Protein AF-A0A483AAC5-F1 (afdb_monomer)

Radius of gyration: 19.59 Å; Cα contacts (8 Å, |Δi|>4): 113; chains: 1; bounding box: 58×27×44 Å

Structure (mmCIF, N/CA/C/O backbone):
data_AF-A0A483AAC5-F1
#
_entry.id   AF-A0A483AAC5-F1
#
loop_
_atom_site.group_PDB
_atom_site.id
_atom_site.type_symbol
_atom_site.label_atom_id
_atom_site.label_alt_id
_atom_site.label_comp_id
_atom_site.label_asym_id
_atom_site.label_entity_id
_atom_site.label_seq_id
_atom_site.pdbx_PDB_ins_code
_atom_site.Cartn_x
_atom_site.Cartn_y
_atom_site.Cartn_z
_atom_site.occupancy
_atom_site.B_iso_or_equiv
_atom_site.auth_seq_id
_atom_site.auth_comp_id
_atom_site.auth_asym_id
_atom_site.auth_atom_id
_atom_site.pdbx_PDB_model_num
ATOM 1 N N . MET A 1 1 ? 14.602 2.776 -13.696 1.00 51.75 1 MET A N 1
ATOM 2 C CA . MET A 1 1 ? 15.471 2.575 -14.883 1.00 51.75 1 MET A CA 1
ATOM 3 C C . MET A 1 1 ? 16.888 2.741 -14.381 1.00 51.75 1 MET A C 1
ATOM 5 O O . MET A 1 1 ? 17.212 3.842 -13.965 1.00 51.75 1 MET A O 1
ATOM 9 N N . ASN A 1 2 ? 17.697 1.681 -14.353 1.00 57.88 2 ASN A N 1
ATOM 10 C CA . ASN A 1 2 ? 19.080 1.802 -13.885 1.00 57.88 2 ASN A CA 1
ATOM 11 C C . ASN A 1 2 ? 19.835 2.768 -14.804 1.00 57.88 2 ASN A C 1
ATOM 13 O O . ASN A 1 2 ? 19.822 2.596 -16.022 1.00 57.88 2 ASN A O 1
ATOM 17 N N . ALA A 1 3 ? 20.453 3.794 -14.230 1.00 68.38 3 ALA A N 1
ATOM 18 C CA . ALA A 1 3 ? 21.303 4.700 -14.981 1.00 68.38 3 ALA A CA 1
ATOM 19 C C . ALA A 1 3 ? 22.688 4.056 -15.114 1.00 68.38 3 ALA A C 1
ATOM 21 O O . ALA A 1 3 ? 23.332 3.751 -14.111 1.00 68.38 3 ALA A O 1
ATOM 22 N N . GLY A 1 4 ? 23.144 3.819 -16.341 1.00 76.12 4 GLY A N 1
ATOM 23 C CA . GLY A 1 4 ? 24.507 3.362 -16.604 1.00 76.12 4 GLY A CA 1
ATOM 24 C C . GLY A 1 4 ? 25.467 4.548 -16.614 1.00 76.12 4 GLY A C 1
ATOM 25 O O . GLY A 1 4 ? 25.219 5.538 -17.305 1.00 76.12 4 GLY A O 1
ATOM 26 N N . VAL A 1 5 ? 26.561 4.461 -15.858 1.00 79.00 5 VAL A N 1
ATOM 27 C CA . VAL A 1 5 ? 27.698 5.382 -15.996 1.00 79.00 5 VAL A CA 1
ATOM 28 C C . VAL A 1 5 ? 28.868 4.603 -16.578 1.00 79.00 5 VAL A C 1
ATOM 30 O O . VAL A 1 5 ? 29.249 3.560 -16.047 1.00 79.00 5 VAL A O 1
ATOM 33 N N . ILE A 1 6 ? 29.437 5.109 -17.673 1.00 79.56 6 ILE A N 1
ATOM 34 C CA . ILE A 1 6 ? 30.648 4.548 -18.274 1.00 79.56 6 ILE A CA 1
ATOM 35 C C . ILE A 1 6 ? 31.851 5.144 -17.547 1.00 79.56 6 ILE A C 1
ATOM 37 O O . ILE A 1 6 ? 32.060 6.357 -17.582 1.00 79.56 6 ILE A O 1
ATOM 41 N N . VAL A 1 7 ? 32.644 4.291 -16.902 1.00 79.31 7 VAL A N 1
ATOM 42 C CA . VAL A 1 7 ? 33.898 4.690 -16.257 1.00 79.31 7 VAL A CA 1
ATOM 43 C C . VAL A 1 7 ? 35.063 4.213 -17.131 1.00 79.31 7 VAL A C 1
ATOM 45 O O . VAL A 1 7 ? 35.255 3.000 -17.258 1.00 79.31 7 VAL A O 1
ATOM 48 N N . PRO A 1 8 ? 35.833 5.123 -17.756 1.00 70.56 8 PRO A N 1
ATOM 49 C CA . PRO A 1 8 ? 37.009 4.740 -18.524 1.00 70.56 8 PRO A CA 1
ATOM 50 C C . PRO A 1 8 ? 38.151 4.374 -17.572 1.00 70.56 8 PRO A C 1
ATOM 52 O O . PRO A 1 8 ? 38.552 5.173 -16.725 1.00 70.56 8 PRO A O 1
ATOM 55 N N . ILE A 1 9 ? 38.693 3.167 -17.720 1.00 75.56 9 ILE A N 1
ATOM 56 C CA . ILE A 1 9 ? 39.857 2.692 -16.964 1.00 75.56 9 ILE A CA 1
ATOM 57 C C . ILE A 1 9 ? 40.881 2.155 -17.954 1.00 75.56 9 ILE A C 1
ATOM 59 O O . ILE A 1 9 ? 40.723 1.066 -18.506 1.00 75.56 9 ILE A O 1
ATOM 63 N N . ALA A 1 10 ? 41.933 2.938 -18.192 1.00 81.00 10 ALA A N 1
ATOM 64 C CA . ALA A 1 10 ? 42.922 2.673 -19.235 1.00 81.00 10 ALA A CA 1
ATOM 65 C C . ALA A 1 10 ? 42.253 2.389 -20.601 1.00 81.00 10 ALA A C 1
ATOM 67 O O . ALA A 1 10 ? 41.736 3.314 -21.218 1.00 81.00 10 ALA A O 1
ATOM 68 N N . ASN A 1 11 ? 42.229 1.125 -21.041 1.00 78.62 11 ASN A N 1
ATOM 69 C CA . ASN A 1 11 ? 41.653 0.679 -22.318 1.00 78.62 11 ASN A CA 1
ATOM 70 C C . ASN A 1 11 ? 40.337 -0.113 -22.159 1.00 78.62 11 ASN A C 1
ATOM 72 O O . ASN A 1 11 ? 39.888 -0.747 -23.113 1.00 78.62 11 ASN A O 1
ATOM 76 N N . LEU A 1 12 ? 39.734 -0.122 -20.965 1.00 75.38 12 LEU A N 1
ATOM 77 C CA . LEU A 1 12 ? 38.442 -0.753 -20.696 1.00 75.38 12 LEU A CA 1
ATOM 78 C C . LEU A 1 12 ? 37.376 0.294 -20.371 1.00 75.38 12 LEU A C 1
ATOM 80 O O . LEU A 1 12 ? 37.585 1.190 -19.555 1.00 75.38 12 LEU A O 1
ATOM 84 N N . ASN A 1 13 ? 36.199 0.108 -20.965 1.00 77.44 13 ASN A N 1
ATOM 85 C CA . ASN A 1 13 ? 34.978 0.791 -20.565 1.00 77.44 13 ASN A CA 1
ATOM 86 C C . ASN A 1 13 ? 34.185 -0.157 -19.666 1.00 77.44 13 ASN A C 1
ATOM 88 O O . ASN A 1 13 ? 33.773 -1.224 -20.121 1.00 77.44 13 ASN A O 1
ATOM 92 N N . ILE A 1 14 ? 33.987 0.222 -18.403 1.00 82.75 14 ILE A N 1
ATOM 93 C CA . ILE A 1 14 ? 33.119 -0.521 -17.484 1.00 82.75 14 ILE A CA 1
ATOM 94 C C . ILE A 1 14 ? 31.807 0.239 -17.335 1.00 82.75 14 ILE A C 1
ATOM 96 O O . ILE A 1 14 ? 31.804 1.434 -17.033 1.00 82.75 14 ILE A O 1
ATOM 100 N N . GLU A 1 15 ? 30.696 -0.463 -17.542 1.00 80.00 15 GLU A N 1
ATOM 101 C CA . GLU A 1 15 ? 29.365 0.044 -17.231 1.00 80.00 15 GLU A CA 1
ATOM 102 C C . GLU A 1 15 ? 29.058 -0.227 -15.756 1.00 80.00 15 GLU A C 1
ATOM 104 O O . GLU A 1 15 ? 29.008 -1.374 -15.309 1.00 80.00 15 GLU A O 1
ATOM 109 N N . VAL A 1 16 ? 28.870 0.842 -14.986 1.00 83.56 16 VAL A N 1
ATOM 110 C CA . VAL A 1 16 ? 28.469 0.759 -13.583 1.00 83.56 16 VAL A CA 1
ATOM 111 C C . VAL A 1 16 ? 26.978 1.057 -13.492 1.00 83.56 16 VAL A C 1
ATOM 113 O O . VAL A 1 16 ? 26.529 2.142 -13.866 1.00 83.56 16 VAL A O 1
ATOM 116 N N . GLY A 1 17 ? 26.210 0.099 -12.971 1.00 84.19 17 GLY A N 1
ATOM 117 C CA . GLY A 1 17 ? 24.799 0.304 -12.662 1.00 84.19 17 GLY A CA 1
ATOM 118 C C . GLY A 1 17 ? 24.646 1.280 -11.498 1.00 84.19 17 GLY A C 1
ATOM 119 O O . GLY A 1 17 ? 25.075 0.994 -10.381 1.00 84.19 17 GLY A O 1
ATOM 120 N N . THR A 1 18 ? 24.026 2.429 -11.748 1.00 88.00 18 THR A N 1
ATOM 121 C CA . THR A 1 18 ? 23.712 3.434 -10.728 1.00 88.00 18 THR A CA 1
ATOM 122 C C . THR A 1 18 ? 22.202 3.575 -10.566 1.00 88.00 18 THR A C 1
ATOM 124 O O . THR A 1 18 ? 21.430 3.429 -11.518 1.00 88.00 18 THR A O 1
ATOM 127 N N . LYS A 1 19 ? 21.763 3.850 -9.336 1.00 89.94 19 LYS A N 1
ATOM 128 C CA . LYS A 1 19 ? 20.373 4.212 -9.052 1.00 89.94 19 LYS A CA 1
ATOM 129 C C . LYS A 1 19 ? 20.221 5.720 -9.171 1.00 89.94 19 LYS A C 1
ATOM 131 O O 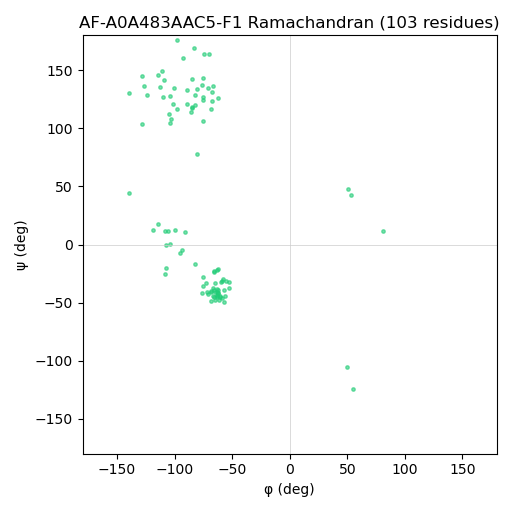. LYS A 1 19 ? 21.014 6.476 -8.611 1.00 89.94 19 LYS A O 1
ATOM 136 N N . THR A 1 20 ? 19.182 6.165 -9.864 1.00 91.94 20 THR A N 1
ATOM 137 C CA . THR A 1 20 ? 18.802 7.576 -9.854 1.00 91.94 20 THR A CA 1
ATOM 138 C C . THR A 1 20 ? 18.132 7.940 -8.528 1.00 91.94 20 THR A C 1
ATOM 140 O O . THR A 1 20 ? 17.628 7.081 -7.802 1.00 91.94 20 THR A O 1
ATOM 143 N N . TRP A 1 21 ? 18.028 9.238 -8.236 1.00 92.25 21 TRP A N 1
ATOM 144 C CA . TRP A 1 21 ? 17.228 9.737 -7.110 1.00 92.25 21 TRP A CA 1
ATOM 145 C C . TRP A 1 21 ? 15.766 9.270 -7.155 1.00 92.25 21 TRP A C 1
ATOM 147 O O . TRP A 1 21 ? 15.151 9.077 -6.109 1.00 92.25 21 TRP A O 1
ATOM 157 N N . LYS A 1 22 ? 15.205 9.068 -8.356 1.00 91.38 22 LYS A N 1
ATOM 158 C CA . LYS A 1 22 ? 13.846 8.537 -8.522 1.00 91.38 22 LYS A CA 1
ATOM 159 C C . LYS A 1 22 ? 13.783 7.060 -8.151 1.00 91.38 22 LYS A C 1
ATOM 161 O O . LYS A 1 22 ? 12.856 6.682 -7.446 1.00 91.38 22 LYS A O 1
ATOM 166 N N . ASP A 1 23 ? 14.772 6.266 -8.570 1.00 91.75 23 ASP A N 1
ATOM 167 C CA . ASP A 1 23 ? 14.829 4.844 -8.215 1.00 91.75 23 ASP A CA 1
ATOM 168 C C . ASP A 1 23 ? 14.964 4.676 -6.695 1.00 91.75 23 ASP A C 1
ATOM 170 O O . ASP A 1 23 ? 14.256 3.867 -6.117 1.00 91.75 23 ASP A O 1
ATOM 174 N N . LEU A 1 24 ? 15.797 5.489 -6.032 1.00 93.56 24 LEU A N 1
ATOM 175 C CA . LEU A 1 24 ? 15.939 5.464 -4.569 1.00 93.56 24 LEU A CA 1
ATOM 176 C C . LEU A 1 24 ? 14.658 5.892 -3.840 1.00 93.56 24 LEU A C 1
ATOM 178 O O . LEU A 1 24 ? 14.287 5.288 -2.838 1.00 93.56 24 LEU A O 1
ATOM 182 N N . ARG A 1 25 ? 13.970 6.928 -4.335 1.00 92.56 25 ARG A N 1
ATOM 183 C CA . ARG A 1 25 ? 12.687 7.382 -3.775 1.00 92.56 25 ARG A CA 1
ATOM 184 C C . ARG A 1 25 ? 11.606 6.305 -3.890 1.00 92.56 25 ARG A C 1
ATOM 186 O O . ARG A 1 25 ? 10.799 6.158 -2.979 1.00 92.56 25 ARG A O 1
ATOM 193 N N . ASP A 1 26 ? 11.570 5.607 -5.022 1.00 93.62 26 ASP A N 1
ATOM 194 C CA . ASP A 1 26 ? 10.510 4.659 -5.369 1.00 93.62 26 ASP A CA 1
ATOM 195 C C . ASP A 1 26 ? 10.844 3.204 -4.969 1.00 93.62 26 ASP A C 1
ATOM 197 O O . ASP A 1 26 ? 9.980 2.344 -5.087 1.00 93.62 26 ASP A O 1
ATOM 201 N N . GLU A 1 27 ? 12.052 2.921 -4.460 1.00 92.81 27 GLU A N 1
ATOM 202 C CA . GLU A 1 27 ? 12.579 1.564 -4.206 1.00 92.81 27 GLU A CA 1
ATOM 203 C C . GLU A 1 27 ? 11.665 0.671 -3.354 1.00 92.81 27 GLU A C 1
ATOM 205 O O . GLU A 1 27 ? 11.641 -0.542 -3.538 1.00 92.81 27 GLU A O 1
ATOM 210 N N . LYS A 1 28 ? 10.917 1.274 -2.430 1.00 94.06 28 LYS A N 1
ATOM 211 C CA . LYS A 1 28 ? 10.074 0.589 -1.439 1.00 94.06 28 LYS A CA 1
ATOM 212 C C . LYS A 1 28 ? 8.584 0.858 -1.627 1.00 94.06 28 LYS A C 1
ATOM 214 O O . LYS A 1 28 ? 7.799 0.744 -0.692 1.00 94.06 28 LYS A O 1
ATOM 219 N N . ILE A 1 29 ? 8.198 1.330 -2.809 1.00 95.75 29 ILE A N 1
ATOM 220 C CA . ILE A 1 29 ? 6.836 1.779 -3.087 1.00 95.75 29 ILE A CA 1
ATOM 221 C C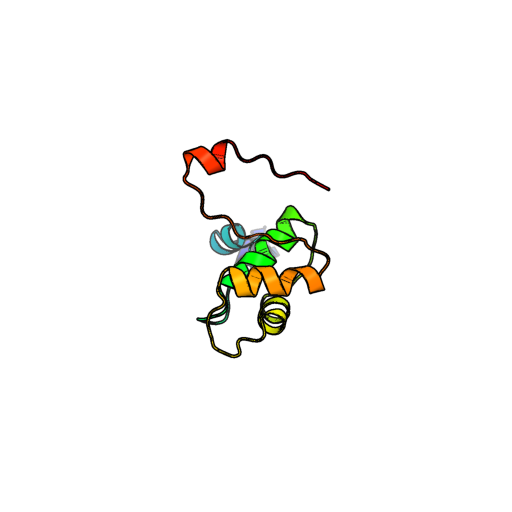 . ILE A 1 29 ? 6.299 1.004 -4.282 1.00 95.75 29 ILE A C 1
ATOM 223 O O . ILE A 1 29 ? 6.900 0.988 -5.355 1.00 95.75 29 ILE A O 1
ATOM 227 N N . VAL A 1 30 ? 5.111 0.424 -4.125 1.00 97.06 30 VAL A N 1
ATOM 228 C CA . VAL A 1 30 ? 4.332 -0.059 -5.265 1.00 97.06 30 VAL A CA 1
ATOM 229 C C . VAL A 1 30 ? 3.725 1.165 -5.948 1.00 97.06 30 VAL A C 1
ATOM 231 O O . VAL A 1 30 ? 2.841 1.823 -5.401 1.00 97.06 30 VAL A O 1
ATOM 234 N N . LYS A 1 31 ? 4.260 1.531 -7.118 1.00 95.19 31 LYS A N 1
ATOM 235 C CA . LYS A 1 31 ? 3.829 2.716 -7.871 1.00 95.19 31 LYS A CA 1
ATOM 236 C C . LYS A 1 31 ? 2.441 2.500 -8.467 1.00 95.19 31 LYS A C 1
ATOM 238 O O . LYS A 1 31 ? 2.190 1.463 -9.065 1.00 95.19 31 LYS A O 1
ATOM 243 N N . GLN A 1 32 ? 1.587 3.508 -8.318 1.00 95.56 32 GLN A N 1
ATOM 244 C CA . GLN A 1 32 ? 0.263 3.544 -8.928 1.00 95.56 32 GLN A CA 1
ATOM 245 C C . GLN A 1 32 ? 0.366 3.656 -10.458 1.00 95.56 32 GLN A C 1
ATOM 247 O O . GLN A 1 32 ? 1.085 4.533 -10.942 1.00 95.56 32 GLN A O 1
ATOM 252 N N . ASP A 1 33 ? -0.372 2.815 -11.190 1.00 95.69 33 ASP A N 1
ATOM 253 C CA . ASP A 1 33 ? -0.449 2.826 -12.662 1.00 95.69 33 ASP A CA 1
ATOM 254 C C . ASP A 1 33 ? -1.800 3.336 -13.208 1.00 95.69 33 ASP A C 1
ATOM 256 O O . ASP A 1 33 ? -1.851 3.836 -14.331 1.00 95.69 33 ASP A O 1
ATOM 260 N N . LYS A 1 34 ? -2.905 3.238 -12.446 1.00 93.56 34 LYS A N 1
ATOM 261 C CA . LYS A 1 34 ? -4.246 3.708 -12.872 1.00 93.56 34 LYS A CA 1
ATOM 262 C C . LYS A 1 34 ? -4.706 4.918 -12.073 1.00 93.56 34 LYS A C 1
ATOM 264 O O . LYS A 1 34 ? -4.418 5.027 -10.889 1.00 93.56 34 LYS A O 1
ATOM 269 N N . ASP A 1 35 ? -5.507 5.797 -12.669 1.00 93.38 35 ASP A N 1
ATOM 270 C CA . ASP A 1 35 ? -5.980 7.023 -12.001 1.00 93.38 35 ASP A CA 1
ATOM 271 C C . ASP A 1 35 ? -6.867 6.756 -10.766 1.00 93.38 35 ASP A C 1
ATOM 273 O O . ASP A 1 35 ? -6.955 7.592 -9.867 1.00 93.38 35 ASP A O 1
ATOM 277 N N . TYR A 1 36 ? -7.482 5.573 -10.683 1.00 93.25 36 TYR A N 1
ATOM 278 C CA . TYR A 1 36 ? -8.432 5.177 -9.634 1.00 93.25 36 TYR A CA 1
ATOM 279 C C . TYR A 1 36 ? -7.877 4.150 -8.625 1.00 93.25 36 TYR A C 1
ATOM 281 O O . TYR A 1 36 ? -8.569 3.762 -7.682 1.00 93.25 36 TYR A O 1
ATOM 289 N N . SER A 1 37 ? -6.628 3.701 -8.779 1.00 95.69 37 SER A N 1
ATOM 290 C CA . SER A 1 37 ? -6.050 2.585 -8.011 1.00 95.69 37 SER A CA 1
ATOM 291 C C . SER A 1 37 ? -5.155 3.009 -6.840 1.00 95.69 37 SER A C 1
ATOM 293 O O . SER A 1 37 ? -4.491 2.167 -6.234 1.00 95.69 37 SER A O 1
ATOM 295 N N . CYS A 1 38 ? -5.162 4.290 -6.454 1.00 95.19 38 CYS A N 1
ATOM 296 C CA . CYS A 1 38 ? -4.332 4.816 -5.362 1.00 95.19 38 CYS A CA 1
ATOM 297 C C . CYS A 1 38 ? -4.487 4.034 -4.042 1.00 95.19 38 CYS A C 1
ATOM 299 O O . CYS A 1 38 ? -3.498 3.786 -3.346 1.00 95.19 38 CYS A O 1
ATOM 301 N N . GLY A 1 39 ? -5.708 3.586 -3.720 1.00 94.62 39 GLY A N 1
ATOM 302 C CA . GLY A 1 39 ? -5.989 2.726 -2.568 1.00 94.62 39 GLY A CA 1
ATOM 303 C C . GLY A 1 39 ? -5.291 1.366 -2.663 1.00 94.62 39 GLY A C 1
ATOM 304 O O . GLY A 1 39 ? -4.653 0.933 -1.706 1.00 94.62 39 GLY A O 1
ATOM 305 N N . ALA A 1 40 ? -5.318 0.733 -3.840 1.00 96.31 40 ALA A N 1
ATOM 306 C CA . ALA A 1 40 ? -4.642 -0.541 -4.084 1.00 96.31 40 ALA A CA 1
ATOM 307 C C . ALA A 1 40 ? -3.115 -0.405 -3.973 1.00 96.31 40 ALA A C 1
ATOM 309 O O . ALA A 1 40 ? -2.480 -1.174 -3.254 1.00 96.31 40 ALA A O 1
ATOM 310 N N . ALA A 1 41 ? -2.529 0.609 -4.616 1.00 97.19 41 ALA A N 1
ATOM 3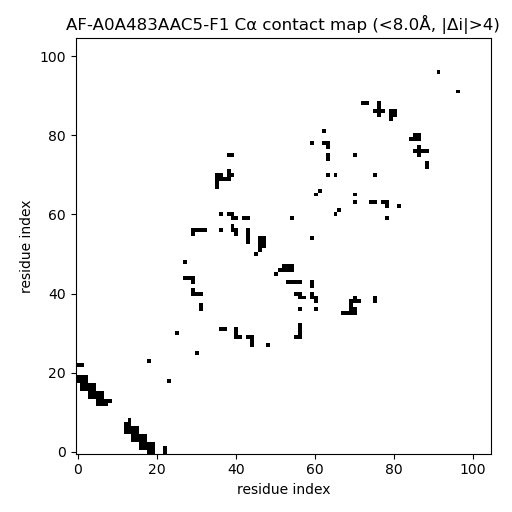11 C CA . ALA A 1 41 ? -1.089 0.872 -4.564 1.00 97.19 41 ALA A CA 1
ATOM 312 C C . ALA A 1 41 ? -0.601 1.184 -3.132 1.00 97.19 41 ALA A C 1
ATOM 314 O O . ALA A 1 41 ? 0.453 0.703 -2.700 1.00 97.19 41 ALA A O 1
ATOM 315 N N . SER A 1 42 ? -1.399 1.933 -2.361 1.00 96.31 42 SER A N 1
ATOM 316 C CA . SER A 1 42 ? -1.106 2.247 -0.955 1.00 96.31 42 SER A CA 1
ATOM 317 C C . SER A 1 42 ? -1.138 0.999 -0.070 1.00 96.31 42 SER A C 1
ATOM 319 O O . SER A 1 42 ? -0.221 0.787 0.726 1.00 96.31 42 SER A O 1
ATOM 321 N N . MET A 1 43 ? -2.158 0.146 -0.227 1.00 96.38 43 MET A N 1
ATOM 322 C CA . MET A 1 43 ? -2.244 -1.120 0.507 1.00 96.38 43 MET A CA 1
ATOM 323 C C . MET A 1 43 ? -1.090 -2.060 0.147 1.00 96.38 43 MET A C 1
ATOM 325 O O . MET A 1 43 ? -0.466 -2.609 1.050 1.00 96.38 43 MET A O 1
ATOM 329 N N . ALA A 1 44 ? -0.759 -2.202 -1.141 1.00 97.56 44 ALA A N 1
ATOM 330 C CA . ALA A 1 44 ? 0.336 -3.059 -1.591 1.00 97.56 44 ALA A CA 1
ATOM 331 C C . ALA A 1 44 ? 1.672 -2.605 -0.991 1.00 97.56 44 ALA A C 1
ATOM 333 O O . ALA A 1 44 ? 2.406 -3.412 -0.430 1.00 97.56 44 ALA A O 1
ATOM 334 N N . THR A 1 45 ? 1.944 -1.298 -1.012 1.00 97.69 45 THR A N 1
ATOM 335 C CA . THR A 1 45 ? 3.143 -0.721 -0.389 1.00 97.69 45 THR A CA 1
ATOM 336 C C . THR A 1 45 ? 3.219 -1.054 1.103 1.00 97.69 45 THR A C 1
ATOM 338 O O . THR A 1 45 ? 4.238 -1.550 1.578 1.00 97.69 45 THR A O 1
ATOM 341 N N . LEU A 1 46 ? 2.135 -0.829 1.853 1.00 95.69 46 LEU A N 1
ATOM 342 C CA . LEU A 1 46 ? 2.121 -1.053 3.299 1.00 95.69 46 LEU A CA 1
ATOM 343 C C . LEU A 1 46 ? 2.263 -2.538 3.664 1.00 95.69 46 LEU A C 1
ATOM 345 O O . LEU A 1 46 ? 3.022 -2.883 4.569 1.00 95.69 46 LEU A O 1
ATOM 349 N N . LEU A 1 47 ? 1.547 -3.420 2.969 1.00 95.81 47 LEU A N 1
ATOM 350 C CA . LEU A 1 47 ? 1.591 -4.858 3.232 1.00 95.81 47 LEU A CA 1
ATOM 351 C C . LEU A 1 47 ? 2.949 -5.456 2.864 1.00 95.81 47 LEU A C 1
ATOM 353 O O . LEU A 1 47 ? 3.482 -6.273 3.617 1.00 95.81 47 LEU A O 1
ATOM 357 N N . ASN A 1 48 ? 3.539 -5.024 1.753 1.00 96.75 48 ASN A N 1
ATOM 358 C CA . ASN A 1 48 ? 4.826 -5.549 1.318 1.00 96.75 48 ASN A CA 1
ATOM 359 C C . ASN A 1 48 ? 5.945 -5.109 2.266 1.00 96.75 48 ASN A C 1
ATOM 361 O O . ASN A 1 48 ? 6.685 -5.951 2.771 1.00 96.75 48 ASN A O 1
ATOM 365 N N . GLU A 1 49 ? 6.006 -3.816 2.596 1.00 95.12 49 GLU A N 1
ATOM 366 C CA . GLU A 1 49 ? 7.095 -3.270 3.413 1.00 95.12 49 GLU A CA 1
ATOM 367 C C . GLU A 1 49 ? 6.987 -3.624 4.902 1.00 95.12 49 GLU A C 1
ATOM 369 O O . GLU A 1 49 ? 8.008 -3.836 5.556 1.00 95.12 49 GLU A O 1
ATOM 374 N N . PHE A 1 50 ? 5.776 -3.690 5.467 1.00 92.88 50 PHE A N 1
ATOM 375 C CA . PHE A 1 50 ? 5.602 -3.868 6.918 1.00 92.88 50 PHE A CA 1
ATOM 376 C C . PHE A 1 50 ? 5.102 -5.252 7.330 1.00 92.88 50 PHE A C 1
ATOM 378 O O . PHE A 1 50 ? 5.287 -5.636 8.487 1.00 92.88 50 PHE A O 1
ATOM 385 N N . TYR A 1 51 ? 4.486 -6.001 6.413 1.00 93.19 51 TYR A N 1
ATOM 386 C CA . TYR A 1 51 ? 3.913 -7.324 6.683 1.00 93.19 51 TYR A CA 1
ATOM 387 C C . TYR A 1 51 ? 4.557 -8.434 5.846 1.00 93.19 51 TYR A C 1
ATOM 389 O O . TYR A 1 51 ? 4.050 -9.558 5.834 1.00 93.19 51 TYR A O 1
ATOM 397 N N . ASN A 1 52 ? 5.686 -8.133 5.192 1.00 93.12 52 ASN A N 1
ATOM 398 C CA . ASN A 1 52 ? 6.489 -9.079 4.417 1.00 93.12 52 ASN A CA 1
ATOM 399 C C . ASN A 1 52 ? 5.652 -9.829 3.365 1.00 93.12 52 ASN A C 1
ATOM 401 O O . ASN A 1 52 ? 5.753 -11.049 3.218 1.00 93.12 52 ASN A O 1
ATOM 405 N N . GLN A 1 53 ? 4.776 -9.086 2.691 1.00 96.12 53 GLN A N 1
ATOM 406 C CA . GLN A 1 53 ? 3.957 -9.571 1.583 1.00 96.12 53 GLN A CA 1
ATOM 407 C C . GLN A 1 53 ? 4.584 -9.204 0.232 1.00 96.12 53 GLN A C 1
ATOM 409 O O . GLN A 1 53 ? 5.608 -8.524 0.162 1.00 96.12 53 GLN A O 1
ATOM 414 N N . SER A 1 54 ? 3.963 -9.664 -0.851 1.00 96.31 54 SER A N 1
ATOM 415 C CA . SER A 1 54 ? 4.401 -9.386 -2.222 1.00 96.31 54 SER A CA 1
ATOM 416 C C . SER A 1 54 ? 3.217 -9.103 -3.150 1.00 96.31 54 SER A C 1
ATOM 418 O O . SER A 1 54 ? 3.146 -9.646 -4.250 1.00 96.31 54 SER A O 1
ATOM 420 N N . PHE A 1 55 ? 2.260 -8.294 -2.693 1.00 97.38 55 PHE A N 1
ATOM 421 C CA . PHE A 1 55 ? 1.086 -7.918 -3.472 1.00 97.38 55 PHE A CA 1
ATOM 422 C C . PHE A 1 55 ? 1.422 -6.895 -4.552 1.00 97.38 55 PHE A C 1
ATOM 424 O O . PHE A 1 55 ? 2.202 -5.961 -4.346 1.00 97.38 55 PHE A O 1
ATOM 431 N N . THR A 1 56 ? 0.767 -7.042 -5.693 1.00 97.00 56 THR A N 1
ATOM 432 C CA . THR A 1 56 ? 0.729 -6.061 -6.773 1.00 97.00 56 THR A CA 1
ATOM 433 C C . THR A 1 56 ? -0.480 -5.138 -6.626 1.00 97.00 56 THR A C 1
ATOM 435 O O . THR A 1 56 ? -1.477 -5.464 -5.977 1.00 97.00 56 THR A O 1
ATOM 438 N N . GLU A 1 57 ? -0.423 -3.980 -7.283 1.00 96.44 57 GLU A N 1
ATOM 439 C CA . GLU A 1 57 ? -1.563 -3.064 -7.375 1.00 96.44 57 GLU A CA 1
ATOM 440 C C . GLU A 1 57 ? -2.803 -3.754 -7.968 1.00 96.44 57 GLU A C 1
ATOM 442 O O . GLU A 1 57 ? -3.902 -3.619 -7.437 1.00 96.44 57 GLU A O 1
ATOM 447 N N . ILE A 1 58 ? -2.633 -4.535 -9.040 1.00 94.81 58 ILE A N 1
ATOM 448 C CA . ILE A 1 58 ? -3.745 -5.170 -9.759 1.00 94.81 58 ILE A CA 1
ATOM 449 C C . ILE A 1 58 ? -4.441 -6.234 -8.902 1.00 94.81 58 ILE A C 1
ATOM 451 O O . ILE A 1 58 ? -5.664 -6.356 -8.971 1.00 94.81 58 ILE A O 1
ATOM 455 N N . GLU A 1 59 ? -3.701 -7.003 -8.099 1.00 96.06 59 GLU A N 1
ATOM 456 C CA . GLU A 1 59 ? -4.291 -8.010 -7.205 1.00 96.06 59 GLU A CA 1
ATOM 457 C C . GLU A 1 59 ? -5.231 -7.371 -6.182 1.00 96.06 59 GLU A C 1
ATOM 459 O O . GLU A 1 59 ? -6.374 -7.805 -6.033 1.00 96.06 59 GLU A O 1
ATOM 464 N N . LEU A 1 60 ? -4.784 -6.298 -5.526 1.00 96.12 60 LEU A N 1
ATOM 465 C CA . LEU A 1 60 ? -5.596 -5.601 -4.530 1.00 96.12 60 LEU A CA 1
ATOM 466 C C . LEU A 1 60 ? -6.734 -4.798 -5.164 1.00 96.12 60 LEU A C 1
ATOM 468 O O . LEU A 1 60 ? -7.817 -4.713 -4.591 1.00 96.12 60 LEU A O 1
ATOM 472 N N . LEU A 1 61 ? -6.522 -4.249 -6.361 1.00 95.06 61 LEU A N 1
ATOM 473 C CA . LEU A 1 61 ? -7.561 -3.558 -7.118 1.00 95.06 61 LEU A CA 1
ATOM 474 C C . LEU A 1 61 ? -8.710 -4.503 -7.491 1.00 95.06 61 LEU A C 1
ATOM 476 O O . LEU A 1 61 ? -9.874 -4.164 -7.287 1.00 95.06 61 LEU A O 1
ATOM 480 N N . LYS A 1 62 ? -8.385 -5.713 -7.965 1.00 94.69 62 LYS A N 1
ATOM 481 C CA . LYS A 1 62 ? -9.377 -6.757 -8.263 1.00 94.69 62 LYS A CA 1
ATOM 482 C C . LYS A 1 62 ? -10.129 -7.205 -7.014 1.00 94.69 62 LYS A C 1
ATOM 484 O O . LYS A 1 62 ? -11.333 -7.409 -7.087 1.00 94.69 62 LYS A O 1
ATOM 489 N N . ALA A 1 63 ? -9.451 -7.314 -5.873 1.00 95.50 63 ALA A N 1
ATOM 490 C CA . ALA A 1 63 ? -10.086 -7.728 -4.623 1.00 95.50 63 ALA A CA 1
ATOM 491 C C . ALA A 1 63 ? -11.117 -6.724 -4.082 1.00 95.50 63 ALA A C 1
ATOM 493 O O . ALA A 1 63 ? -12.009 -7.118 -3.331 1.00 95.50 63 ALA A O 1
ATOM 494 N N . MET A 1 64 ? -11.003 -5.444 -4.453 1.00 94.69 64 MET A N 1
ATOM 495 C CA . MET A 1 64 ? -11.989 -4.413 -4.110 1.00 94.69 64 MET A CA 1
ATOM 496 C C . MET A 1 64 ? -13.200 -4.388 -5.058 1.00 94.69 64 MET A C 1
ATOM 498 O O . MET A 1 64 ? -14.210 -3.789 -4.703 1.00 94.69 64 MET A O 1
ATOM 502 N N . ASP A 1 65 ? -13.105 -5.017 -6.237 1.00 91.69 65 ASP A N 1
ATOM 503 C CA . ASP A 1 65 ? -14.193 -5.189 -7.215 1.00 91.69 65 ASP A CA 1
ATOM 504 C C . ASP A 1 65 ? -14.952 -3.890 -7.574 1.00 91.69 65 ASP A C 1
ATOM 506 O O . ASP A 1 65 ? -16.180 -3.812 -7.555 1.00 91.69 65 ASP A O 1
ATOM 510 N N . LYS A 1 66 ? -14.204 -2.816 -7.873 1.00 87.75 66 LYS A N 1
ATOM 511 C CA . LYS A 1 66 ? -14.764 -1.485 -8.206 1.00 87.75 66 LYS A CA 1
ATOM 512 C C . LYS A 1 66 ? -14.728 -1.129 -9.692 1.00 87.75 66 LYS A C 1
ATOM 514 O O . LYS A 1 66 ? -15.158 -0.033 -10.053 1.00 87.75 66 LYS A O 1
ATOM 519 N N . GLY A 1 67 ? -14.220 -2.015 -10.550 1.00 85.06 67 GLY A N 1
ATOM 520 C CA . GLY A 1 67 ? -13.923 -1.675 -11.945 1.00 85.06 67 GLY A CA 1
ATOM 521 C C . GLY A 1 67 ? -12.994 -0.460 -12.014 1.00 85.06 67 GLY A C 1
ATOM 522 O O . GLY A 1 67 ? -11.949 -0.462 -11.369 1.00 85.06 67 GLY A O 1
ATOM 523 N N . ASP A 1 68 ? -13.420 0.586 -12.726 1.00 86.44 68 ASP A N 1
ATOM 524 C CA . ASP A 1 68 ? -12.680 1.851 -12.8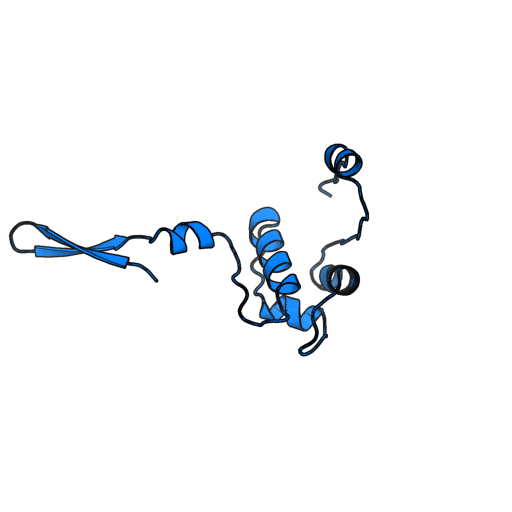65 1.00 86.44 68 ASP A CA 1
ATOM 525 C C . ASP A 1 68 ? -13.043 2.913 -11.802 1.00 86.44 68 ASP A C 1
ATOM 527 O O . ASP A 1 68 ? -12.680 4.084 -11.916 1.00 86.44 68 ASP A O 1
ATOM 531 N N . GLY A 1 69 ? -13.797 2.531 -10.767 1.00 87.00 69 GLY A N 1
ATOM 532 C CA . GLY A 1 69 ? -14.139 3.408 -9.649 1.00 87.00 69 GLY A CA 1
ATOM 533 C C . GLY A 1 69 ? -13.054 3.441 -8.569 1.00 87.00 69 GLY A C 1
ATOM 534 O O . GLY A 1 69 ? -12.481 2.411 -8.215 1.00 87.00 69 GLY A O 1
ATOM 535 N N . SER A 1 70 ? -12.817 4.615 -7.979 1.00 88.19 70 SER A N 1
ATOM 536 C CA . SER A 1 70 ? -11.908 4.747 -6.834 1.00 88.19 70 SER A CA 1
ATOM 537 C C . SER A 1 70 ? -12.456 4.030 -5.597 1.00 88.19 70 SER A C 1
ATOM 539 O O . SER A 1 70 ? -13.634 4.160 -5.255 1.00 88.19 70 SER A O 1
ATOM 541 N N . ALA A 1 71 ? -11.588 3.303 -4.895 1.00 91.50 71 ALA A N 1
ATOM 542 C CA . ALA A 1 71 ? -11.953 2.600 -3.671 1.00 91.50 71 ALA A CA 1
ATOM 543 C C . ALA A 1 71 ? -12.083 3.545 -2.465 1.00 91.50 71 ALA A C 1
ATOM 545 O O . ALA A 1 71 ? -11.242 4.416 -2.239 1.00 91.50 71 ALA A O 1
ATOM 546 N N . SER A 1 72 ? -13.118 3.334 -1.654 1.00 93.38 72 SER A N 1
ATOM 547 C CA . SER A 1 72 ? -13.269 3.965 -0.341 1.00 93.38 72 SER A CA 1
ATOM 548 C C . SER A 1 72 ? -12.483 3.218 0.747 1.00 93.38 72 SER A C 1
ATOM 550 O O . SER A 1 72 ? -12.035 2.086 0.556 1.00 93.38 72 SER A O 1
ATOM 552 N N . PHE A 1 73 ? -12.352 3.821 1.935 1.00 94.31 73 PHE A N 1
ATOM 553 C CA . PHE A 1 73 ? -11.768 3.134 3.097 1.00 94.31 73 PHE A CA 1
ATOM 554 C C . PHE A 1 73 ? -12.543 1.875 3.507 1.00 94.31 73 PHE A C 1
ATOM 556 O O . PHE A 1 73 ? -11.934 0.915 3.976 1.00 94.31 73 PHE A O 1
ATOM 563 N N . ASP A 1 74 ? -13.862 1.864 3.313 1.00 94.50 74 ASP A N 1
ATOM 564 C CA . ASP A 1 74 ? -14.706 0.701 3.593 1.00 94.50 74 ASP A CA 1
ATOM 565 C C . ASP A 1 74 ? -14.481 -0.421 2.565 1.00 94.50 74 ASP A C 1
ATOM 567 O O . ASP A 1 74 ? -14.334 -1.578 2.955 1.00 94.50 74 ASP A O 1
ATOM 571 N N . ASP A 1 75 ? -14.346 -0.083 1.274 1.00 95.25 75 ASP A N 1
ATOM 572 C CA . ASP A 1 75 ? -14.001 -1.061 0.228 1.00 95.25 75 ASP A CA 1
ATOM 573 C C . ASP A 1 75 ? -12.647 -1.733 0.538 1.00 95.25 75 ASP A C 1
ATOM 575 O O . ASP A 1 75 ? -12.531 -2.960 0.519 1.00 95.25 75 ASP A O 1
ATOM 579 N N . MET A 1 76 ? -11.635 -0.940 0.918 1.00 95.69 76 MET A N 1
ATOM 580 C CA . MET A 1 76 ? -10.322 -1.455 1.329 1.00 95.69 76 MET A CA 1
ATOM 581 C C . MET A 1 76 ? -10.421 -2.373 2.557 1.00 95.69 76 MET A C 1
ATOM 583 O O . MET A 1 76 ? -9.834 -3.457 2.577 1.00 95.69 76 MET A O 1
ATOM 587 N N . ALA A 1 77 ? -11.192 -1.978 3.575 1.00 95.62 77 ALA A N 1
ATOM 588 C CA . ALA A 1 77 ? -11.368 -2.781 4.781 1.00 95.62 77 ALA A CA 1
ATOM 589 C C . ALA A 1 77 ? -12.084 -4.117 4.511 1.00 95.62 77 ALA A C 1
ATOM 591 O O . ALA A 1 77 ? -11.765 -5.116 5.154 1.00 95.62 77 ALA A O 1
ATOM 592 N N . LYS A 1 78 ? -13.014 -4.152 3.549 1.00 95.31 78 LYS A N 1
ATOM 593 C CA . LYS A 1 78 ? -13.730 -5.366 3.123 1.00 95.31 78 LYS A CA 1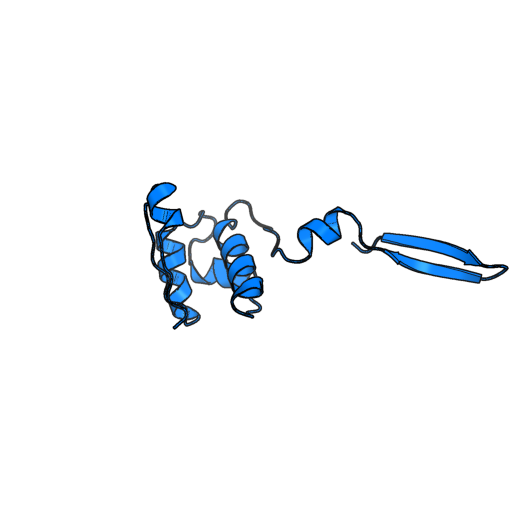
ATOM 594 C C . LYS A 1 78 ? -12.887 -6.302 2.254 1.00 95.31 78 LYS A C 1
ATOM 596 O O . LYS A 1 78 ? -13.122 -7.508 2.278 1.00 95.31 78 LYS A O 1
ATOM 601 N N . ALA A 1 79 ? -11.908 -5.781 1.514 1.00 95.94 79 ALA A N 1
ATOM 602 C CA . ALA A 1 79 ? -11.037 -6.587 0.657 1.00 95.94 79 ALA A CA 1
ATOM 603 C C . ALA A 1 79 ? -9.963 -7.358 1.448 1.00 95.94 79 ALA A C 1
ATOM 605 O O . ALA A 1 79 ? -9.717 -8.536 1.195 1.00 95.94 79 ALA A O 1
ATOM 606 N N . LEU A 1 80 ? -9.345 -6.716 2.443 1.00 95.62 80 LEU A N 1
ATOM 607 C CA . LEU A 1 80 ? -8.189 -7.249 3.179 1.00 95.62 80 LEU A CA 1
ATOM 608 C C . LEU A 1 80 ? -8.387 -8.596 3.919 1.00 95.62 80 LEU A C 1
ATOM 610 O O . LEU A 1 80 ? -7.425 -9.371 3.970 1.00 95.62 80 LEU A O 1
ATOM 614 N N . PRO A 1 81 ? -9.584 -8.951 4.429 1.00 95.69 81 PRO A N 1
ATOM 615 C CA . PRO A 1 81 ? -9.839 -10.270 5.008 1.00 95.69 81 PRO A CA 1
ATOM 616 C C . PRO A 1 81 ? -9.576 -11.443 4.057 1.00 95.69 81 PRO A C 1
ATOM 618 O O . PRO A 1 81 ? -9.170 -12.506 4.520 1.00 95.69 81 PRO A O 1
ATOM 621 N N . GLN A 1 82 ? -9.734 -11.251 2.741 1.00 95.12 82 GLN A N 1
ATOM 622 C CA . GLN A 1 82 ? -9.441 -12.279 1.727 1.00 95.12 82 GLN A CA 1
ATOM 623 C C . GLN A 1 82 ? -7.958 -12.686 1.724 1.00 95.12 82 GLN A C 1
ATOM 625 O O . GLN A 1 82 ? -7.608 -13.780 1.292 1.00 95.12 82 GLN A O 1
ATOM 630 N N . PHE A 1 83 ? -7.096 -11.818 2.254 1.00 94.25 83 PHE A N 1
ATOM 631 C CA . PHE A 1 83 ? -5.651 -11.997 2.343 1.00 94.25 83 PHE A CA 1
ATOM 632 C C . PHE A 1 83 ? -5.179 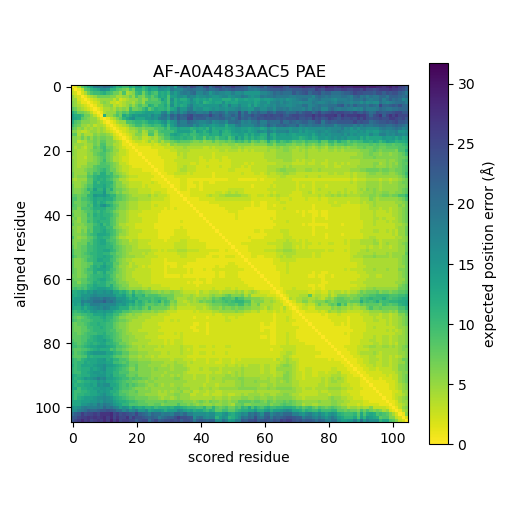-12.314 3.771 1.00 94.25 83 PHE A C 1
ATOM 634 O O . PHE A 1 83 ? -3.987 -12.262 4.054 1.00 94.25 83 PHE A O 1
ATOM 641 N N . GLY A 1 84 ? -6.104 -12.621 4.689 1.00 93.62 84 GLY A N 1
ATOM 642 C CA . GLY A 1 84 ? -5.784 -12.953 6.081 1.00 93.62 84 GLY A CA 1
ATOM 643 C C . GLY A 1 84 ? -5.537 -11.745 6.987 1.00 93.62 84 GLY A C 1
ATOM 644 O O . GLY A 1 84 ? -5.077 -11.914 8.115 1.00 93.62 84 GLY A O 1
ATOM 645 N N . PHE A 1 85 ? -5.860 -10.528 6.537 1.00 93.44 85 PHE A N 1
ATOM 646 C CA . PHE A 1 85 ? -5.681 -9.315 7.331 1.00 93.44 85 PHE A CA 1
ATOM 647 C C . PHE A 1 85 ? -6.988 -8.846 7.960 1.00 93.44 85 PHE A C 1
ATOM 649 O O . PHE A 1 85 ? -8.023 -8.722 7.305 1.00 93.44 85 PHE A O 1
ATOM 656 N N . ARG A 1 86 ? -6.922 -8.483 9.243 1.00 91.62 86 ARG A N 1
ATOM 657 C CA . ARG A 1 86 ? -7.990 -7.728 9.899 1.00 91.62 86 ARG A CA 1
ATOM 658 C C . ARG A 1 86 ? -7.778 -6.239 9.651 1.00 91.62 86 ARG A C 1
ATOM 660 O O . ARG A 1 86 ? -6.838 -5.653 10.185 1.00 91.62 86 ARG A O 1
ATOM 667 N N . ALA A 1 87 ? -8.693 -5.623 8.915 1.00 91.88 87 ALA A N 1
ATOM 668 C CA . ALA A 1 87 ? -8.702 -4.187 8.669 1.00 91.88 87 ALA A CA 1
ATOM 669 C C . ALA A 1 87 ? -9.857 -3.507 9.413 1.00 91.88 87 ALA A C 1
ATOM 671 O O . ALA A 1 87 ? -10.950 -4.060 9.524 1.00 91.88 87 ALA A O 1
ATOM 672 N N . VAL A 1 88 ? -9.605 -2.313 9.954 1.00 90.12 88 VAL A N 1
ATOM 673 C CA . VAL A 1 88 ? -10.610 -1.497 10.649 1.00 90.12 88 VAL A CA 1
ATOM 674 C C . VAL A 1 88 ? -10.409 -0.041 10.254 1.00 90.12 88 VAL A C 1
ATOM 676 O O . VAL A 1 88 ? -9.289 0.466 10.313 1.00 90.12 88 VAL A O 1
ATOM 679 N N . GLY A 1 89 ? -11.493 0.626 9.863 1.00 90.56 89 GLY A N 1
ATOM 680 C CA . GLY A 1 89 ? -11.501 2.065 9.623 1.00 90.56 89 GLY A CA 1
ATOM 681 C C . GLY A 1 89 ? -11.631 2.839 10.934 1.00 90.56 89 GLY A C 1
ATOM 682 O O . GLY A 1 89 ? -12.480 2.521 11.764 1.00 90.56 89 GLY A O 1
ATOM 683 N N . TYR A 1 90 ? -10.812 3.875 11.106 1.00 90.31 90 TYR A N 1
ATOM 684 C CA . TYR A 1 90 ? -10.895 4.788 12.243 1.00 90.31 90 TYR A CA 1
ATOM 685 C C . TYR A 1 90 ? -10.981 6.235 11.752 1.00 90.31 90 TYR A C 1
ATOM 687 O O . TYR A 1 90 ? -10.222 6.640 10.876 1.00 90.31 90 TYR A O 1
ATOM 695 N N . ALA A 1 91 ? -11.866 7.025 12.359 1.00 93.12 91 ALA A N 1
ATOM 696 C CA . ALA A 1 91 ? -11.872 8.478 12.232 1.00 93.12 91 ALA A CA 1
ATOM 697 C C . ALA A 1 91 ? -11.287 9.064 13.522 1.00 93.12 91 ALA A C 1
ATOM 699 O O . ALA A 1 91 ? -11.933 9.020 14.567 1.00 93.12 91 ALA A O 1
ATOM 700 N N . LEU A 1 92 ? -10.042 9.540 13.464 1.00 93.75 92 LEU A N 1
ATOM 701 C CA . LEU A 1 92 ? -9.287 9.990 14.636 1.00 93.75 92 LEU A CA 1
ATOM 702 C C . LEU A 1 92 ? -8.720 11.386 14.405 1.00 93.75 92 LEU A C 1
ATOM 704 O O . LEU A 1 92 ? -8.267 11.710 13.307 1.00 93.75 92 LEU A O 1
ATOM 708 N N . SER A 1 93 ? -8.673 12.185 15.467 1.00 96.56 93 SER A N 1
ATOM 709 C CA . SER A 1 93 ? -7.812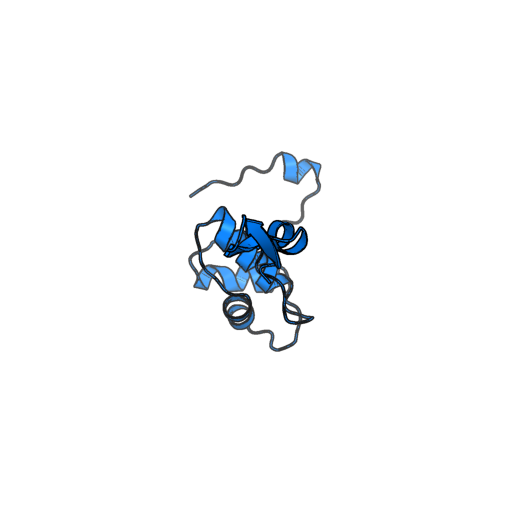 13.363 15.510 1.00 96.56 93 SER A CA 1
ATOM 710 C C . SER A 1 93 ? -6.339 12.949 15.598 1.00 96.56 93 SER A C 1
ATOM 712 O O . SER A 1 93 ? -6.007 11.823 15.978 1.00 96.56 93 SER A O 1
ATOM 714 N N . PHE A 1 94 ? -5.431 13.883 15.310 1.00 95.19 94 PHE A N 1
ATOM 715 C CA . PHE A 1 94 ? -3.995 13.647 15.469 1.00 95.19 94 PHE A CA 1
ATOM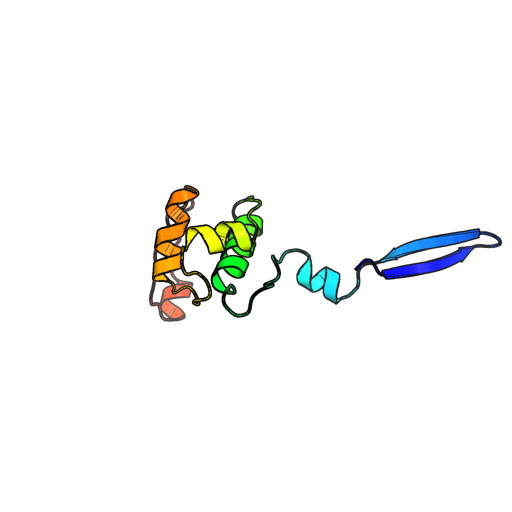 716 C C . PHE A 1 94 ? -3.620 13.247 16.909 1.00 95.19 94 PHE A C 1
ATOM 718 O O . PHE A 1 94 ? -2.806 12.348 17.114 1.00 95.19 94 PHE A O 1
ATOM 725 N N . GLU A 1 95 ? -4.250 13.866 17.913 1.00 96.00 95 GLU A N 1
ATOM 726 C CA . GLU A 1 95 ? -4.013 13.530 19.321 1.00 96.00 95 GLU A CA 1
ATOM 727 C C . GLU A 1 95 ? -4.478 12.107 19.664 1.00 96.00 95 GLU A C 1
ATOM 729 O O . GLU A 1 95 ? -3.814 11.395 20.415 1.00 96.00 95 GLU A O 1
ATOM 734 N N . GLN A 1 96 ? -5.610 11.667 19.109 1.00 95.31 96 GLN A N 1
ATOM 735 C CA . GLN A 1 96 ? -6.083 10.296 19.300 1.00 95.31 96 GLN A CA 1
ATOM 736 C C . GLN A 1 96 ? -5.170 9.293 18.586 1.00 95.31 96 GLN A C 1
ATOM 738 O O . GLN A 1 96 ? -4.846 8.250 19.153 1.00 95.31 96 GLN A O 1
ATOM 743 N N . LEU A 1 97 ? -4.715 9.626 17.374 1.00 93.12 97 LEU A N 1
ATOM 744 C CA . LEU A 1 97 ? -3.808 8.790 16.593 1.00 93.12 97 LEU A CA 1
ATOM 745 C C . LEU A 1 97 ? -2.459 8.589 17.297 1.00 93.12 97 LEU A C 1
ATOM 747 O O . LEU A 1 97 ? -1.964 7.466 17.338 1.00 93.12 97 LEU A O 1
ATOM 751 N N . SER A 1 98 ? -1.886 9.631 17.909 1.00 94.25 98 SER A N 1
ATOM 752 C CA . SER A 1 98 ? -0.591 9.531 18.604 1.00 94.25 98 SER A CA 1
ATOM 753 C C . SER A 1 98 ? -0.624 8.627 19.843 1.00 94.25 98 SER A C 1
ATOM 755 O O . SER A 1 98 ? 0.406 8.090 20.250 1.00 94.25 98 SER A O 1
ATOM 757 N N . LYS A 1 99 ? -1.810 8.426 20.430 1.00 94.69 99 LYS A N 1
ATOM 758 C CA . LYS A 1 99 ? -2.038 7.547 21.587 1.00 94.69 99 LYS A CA 1
ATOM 759 C C . LYS A 1 99 ? -2.514 6.145 21.189 1.00 94.69 99 LYS A C 1
ATOM 761 O O . LYS A 1 99 ? -2.633 5.279 22.060 1.00 94.69 99 LYS A O 1
ATOM 766 N N . LEU A 1 100 ? -2.808 5.909 19.909 1.00 91.50 100 LEU A N 1
ATOM 767 C CA . LEU A 1 100 ? -3.358 4.645 19.432 1.00 91.50 100 LEU A CA 1
ATOM 768 C C . LEU A 1 100 ? -2.324 3.520 19.574 1.00 91.50 100 LEU A C 1
ATOM 770 O O . LEU A 1 100 ? -1.226 3.580 19.027 1.00 91.50 100 LEU A O 1
ATOM 774 N N . LYS A 1 101 ? -2.698 2.453 20.286 1.00 86.00 101 LYS A N 1
ATOM 775 C CA . LYS A 1 101 ? -1.888 1.236 20.413 1.00 86.00 101 LYS A CA 1
ATOM 776 C C . LYS A 1 101 ? -2.466 0.148 19.519 1.00 86.00 101 LYS A C 1
ATOM 778 O O . LYS A 1 101 ? -3.515 -0.413 19.827 1.00 86.00 101 LYS A O 1
ATOM 783 N N . ILE A 1 102 ? -1.777 -0.163 18.426 1.00 79.12 102 ILE A N 1
ATOM 784 C CA . ILE A 1 102 ? -2.142 -1.281 17.549 1.00 79.12 102 ILE A CA 1
ATOM 785 C C . ILE A 1 102 ? -1.436 -2.542 18.062 1.00 79.12 102 ILE A C 1
ATOM 787 O O . ILE A 1 102 ? -0.212 -2.579 18.172 1.00 79.12 102 ILE A O 1
ATOM 791 N N . SER A 1 103 ? -2.211 -3.571 18.411 1.00 62.97 103 SER A N 1
ATOM 792 C CA . SER A 1 103 ? -1.670 -4.865 18.841 1.00 62.97 103 SER A CA 1
ATOM 793 C C . SER A 1 103 ? -1.152 -5.646 17.631 1.00 62.97 103 SER A C 1
ATOM 795 O O . SER A 1 103 ? -1.896 -5.848 16.673 1.00 62.97 103 SER A O 1
ATOM 797 N N . LYS A 1 104 ? 0.107 -6.098 17.681 1.00 55.69 104 LYS A N 1
ATOM 798 C CA . LYS A 1 104 ? 0.671 -7.073 16.735 1.00 55.69 104 LYS A CA 1
ATOM 799 C C . LYS A 1 104 ? 0.227 -8.479 17.153 1.00 55.69 104 LYS A C 1
ATOM 801 O O . LYS A 1 104 ? 0.984 -9.188 17.812 1.00 55.69 104 LYS A O 1
ATOM 806 N N . ARG A 1 105 ? -1.014 -8.849 16.855 1.00 49.56 105 ARG A N 1
ATOM 807 C CA . ARG A 1 105 ? -1.460 -10.246 16.871 1.00 49.56 105 ARG A CA 1
ATOM 808 C C . ARG A 1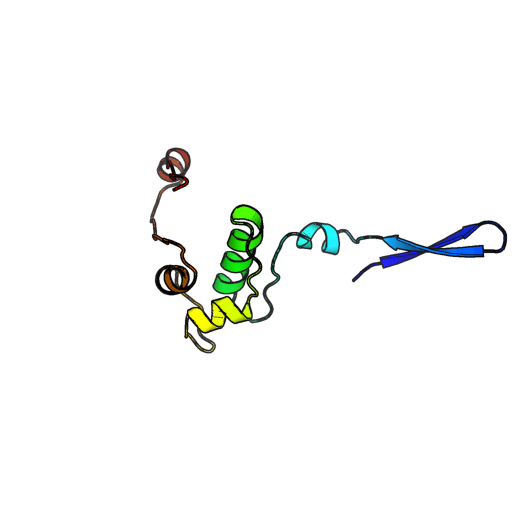 105 ? -2.321 -10.512 15.658 1.00 49.56 105 ARG A C 1
ATOM 810 O O . ARG A 1 105 ? -3.199 -9.659 15.395 1.00 49.56 105 ARG A O 1
#

Mean predicted aligned error: 6.69 Å

Nearest PDB structures (foldseek):
  7s5j-assembly1_A  TM=8.555E-01  e=7.283E-01  Acetivibrio thermocellus ATCC 27405
  7zi4-assembly1_N  TM=3.711E-01  e=4.366E+00  Homo sapiens
  6gzz-assembly1_W1  TM=3.403E-01  e=5.693E+00  Thermus thermophilus HB8

pLDDT: mean 89.61, std 9.96, range [49.56, 97.69]

Solvent-accessible surface area (backbone atoms only — not comparable to full-atom values): 6509 Å² total; per-residue (Å²): 120,75,42,72,46,78,48,80,51,94,95,44,78,44,78,43,84,36,78,41,76,64,46,65,71,43,70,77,49,50,76,65,88,52,99,38,35,56,59,20,12,51,50,20,24,51,38,27,73,74,64,76,46,85,60,48,43,67,61,48,41,58,56,47,69,46,85,87,46,65,64,50,72,65,41,52,33,67,28,37,50,84,75,78,41,92,55,79,87,80,92,70,55,71,74,55,54,76,68,60,81,82,78,95,122

Foldseek 3Di:
DFDWDFDDDPPDTDTDTHDDPVCVVCVQFQDDDAPQQPLLRVVQSCCCPPVVDHDHSVVQVVLLVPVNHHDDLVSSQNSCVVVVDHDDDDDDDPVRVVVDDDDPD

Sequence (105 aa):
MNAGVIVPIANLNIEVGTKTWKDLRDEKIVKQDKDYSCGAASMATLLNEFYNQSFTEIELLKAMDKGDGSASFDDMAKALPQFGFRAVGYALSFEQLSKLKISKR

Secondary structure (DSSP, 8-state):
-PEEEEEEETTEEEEEEE--HHHHHHTT-----STT-HHHHHHHHHHHHHH-----HHHHHHHHT-TTSPPPHHHHHHHGGGGT---------HHHHHH------